Protein AF-A0A5R9C6X9-F1 (afdb_monomer)

InterPro domains:
  IPR04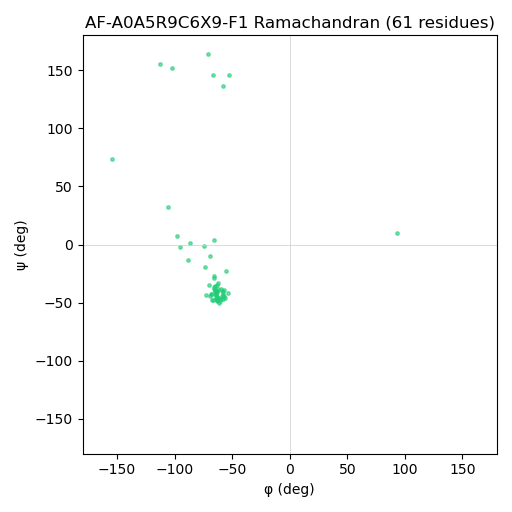9242 Domain of unknown function DUF6877 [PF21793] (16-51)

Solvent-accessible surface area (backbone atoms only — not comparable to full-atom values): 3679 Å² total; per-residue (Å²): 131,77,75,34,51,79,61,38,60,69,72,56,24,52,52,53,52,52,52,47,53,48,54,52,50,54,37,44,75,73,70,48,59,84,86,35,71,68,49,55,48,51,55,52,48,48,42,51,53,23,52,52,48,50,52,50,64,68,60,72,79,75,131

Structure (mmCIF, N/CA/C/O backbone):
data_AF-A0A5R9C6X9-F1
#
_entry.id   AF-A0A5R9C6X9-F1
#
loop_
_atom_site.group_PDB
_atom_site.id
_atom_site.type_symbol
_atom_site.label_atom_id
_atom_site.label_alt_id
_atom_site.label_comp_id
_atom_site.label_asym_id
_atom_site.label_entity_id
_atom_site.label_seq_id
_atom_site.pdbx_PDB_ins_code
_atom_site.Cartn_x
_atom_site.Cartn_y
_atom_site.Cartn_z
_atom_site.occupancy
_atom_site.B_iso_or_equiv
_atom_site.auth_seq_id
_atom_site.auth_comp_id
_atom_site.auth_asym_id
_atom_site.auth_atom_id
_atom_site.pdbx_PDB_model_num
ATOM 1 N N . MET A 1 1 ? 8.249 7.831 7.239 1.00 47.22 1 MET A N 1
ATOM 2 C CA . MET A 1 1 ? 7.231 6.787 7.003 1.00 47.22 1 MET A CA 1
ATOM 3 C C . MET A 1 1 ? 5.889 7.302 7.491 1.00 47.22 1 MET A C 1
ATOM 5 O O . MET A 1 1 ? 5.848 7.883 8.569 1.00 47.22 1 MET A O 1
ATOM 9 N N . SER A 1 2 ? 4.842 7.177 6.677 1.00 52.47 2 SER A N 1
ATOM 10 C CA . SER A 1 2 ? 3.514 7.741 6.944 1.00 52.47 2 SER A CA 1
ATOM 11 C C . SER A 1 2 ? 2.910 7.242 8.259 1.00 52.47 2 SER A C 1
ATOM 13 O O . SER A 1 2 ? 2.904 6.048 8.542 1.00 52.47 2 SER A O 1
ATOM 15 N N . THR A 1 3 ? 2.318 8.158 9.025 1.00 69.38 3 THR A N 1
ATOM 16 C CA . THR A 1 3 ? 1.647 7.938 10.324 1.00 69.38 3 THR A CA 1
ATOM 17 C C . THR A 1 3 ? 0.372 7.080 10.228 1.00 69.38 3 THR A C 1
ATOM 19 O O . THR A 1 3 ? -0.330 6.898 11.218 1.00 69.38 3 THR A O 1
ATOM 22 N N . ALA A 1 4 ? 0.039 6.568 9.039 1.00 74.06 4 ALA A N 1
ATOM 23 C CA . ALA A 1 4 ? -1.179 5.812 8.763 1.00 74.06 4 ALA A CA 1
ATOM 24 C C . ALA A 1 4 ? -1.230 4.465 9.497 1.00 74.06 4 ALA A C 1
ATOM 26 O O . ALA A 1 4 ? -2.283 4.092 10.002 1.00 74.06 4 ALA A O 1
ATOM 27 N N . LEU A 1 5 ? -0.095 3.766 9.614 1.00 78.31 5 LEU A N 1
ATOM 28 C CA . LEU A 1 5 ? -0.038 2.471 10.303 1.00 78.31 5 LEU A CA 1
ATOM 29 C C . LEU A 1 5 ? -0.328 2.592 11.806 1.00 78.31 5 LEU A C 1
ATOM 31 O O . LEU A 1 5 ? -0.913 1.684 12.379 1.00 78.31 5 LEU A O 1
ATOM 35 N N . ASN A 1 6 ? -0.026 3.741 12.421 1.00 82.50 6 ASN A N 1
ATOM 36 C CA . ASN A 1 6 ? -0.283 3.992 13.847 1.00 82.50 6 ASN A CA 1
ATOM 37 C C . ASN A 1 6 ? -1.779 4.106 14.189 1.00 82.50 6 ASN A C 1
ATOM 39 O O . ASN A 1 6 ? -2.136 4.200 15.359 1.00 82.50 6 ASN A O 1
ATOM 43 N N . LYS A 1 7 ? -2.648 4.172 13.176 1.00 80.94 7 LYS A N 1
ATOM 44 C CA . LYS A 1 7 ? -4.108 4.246 13.328 1.00 80.94 7 LYS A CA 1
ATOM 45 C C . LYS A 1 7 ? -4.779 2.874 13.240 1.00 80.94 7 LYS A C 1
ATOM 47 O O . LYS A 1 7 ? -5.999 2.790 13.312 1.00 80.94 7 LYS A O 1
ATOM 52 N N . LEU A 1 8 ? -4.000 1.822 12.998 1.00 85.56 8 LEU A N 1
ATOM 53 C CA . LEU A 1 8 ? -4.478 0.454 12.876 1.00 85.56 8 LEU A CA 1
ATOM 54 C C . LEU A 1 8 ? -4.182 -0.310 14.175 1.00 85.56 8 LEU A C 1
ATOM 56 O O . LEU A 1 8 ? -3.191 -0.000 14.837 1.00 85.56 8 LEU A O 1
ATOM 60 N N . PRO A 1 9 ? -4.988 -1.330 14.519 1.00 89.44 9 PRO A N 1
ATOM 61 C CA . PRO A 1 9 ? -4.614 -2.303 15.543 1.00 89.44 9 PRO A CA 1
ATOM 62 C C . PRO A 1 9 ? -3.240 -2.908 15.237 1.00 89.44 9 PRO A C 1
ATOM 64 O O . PRO A 1 9 ? -2.915 -3.106 14.064 1.00 89.44 9 PRO A O 1
ATOM 67 N N . ASP A 1 10 ? -2.453 -3.231 16.266 1.00 88.81 10 ASP A N 1
ATOM 68 C CA . ASP A 1 10 ? -1.065 -3.689 16.100 1.00 88.81 10 ASP A CA 1
ATOM 69 C C . ASP A 1 10 ? -0.941 -4.884 15.138 1.00 88.81 10 ASP A C 1
ATOM 71 O O . ASP A 1 10 ? -0.068 -4.901 14.271 1.00 88.81 10 ASP A O 1
ATOM 75 N N . ASP A 1 11 ? -1.847 -5.863 15.222 1.00 90.06 11 ASP A N 1
ATOM 76 C CA . ASP A 1 11 ? -1.840 -7.040 14.345 1.00 90.06 11 ASP A CA 1
ATOM 77 C C . ASP A 1 11 ? -2.090 -6.672 12.873 1.00 90.06 11 ASP A C 1
ATOM 79 O O . ASP A 1 11 ? -1.440 -7.196 11.960 1.00 90.06 11 ASP A O 1
ATOM 83 N N . VAL A 1 12 ? -2.990 -5.716 12.638 1.00 89.06 12 VAL A N 1
ATOM 84 C CA . VAL A 1 12 ? -3.322 -5.214 11.305 1.00 89.06 12 VAL A CA 1
ATOM 85 C C . VAL A 1 12 ? -2.177 -4.358 10.769 1.00 89.06 12 VAL A C 1
ATOM 87 O O . VAL A 1 12 ? -1.786 -4.521 9.612 1.00 89.06 12 VAL A O 1
ATOM 90 N N . ALA A 1 13 ? -1.606 -3.485 11.601 1.00 89.75 13 ALA A N 1
ATOM 91 C CA . ALA A 1 13 ? -0.478 -2.630 11.253 1.00 89.75 13 ALA A CA 1
ATOM 92 C C . ALA A 1 13 ? 0.744 -3.461 10.838 1.00 89.75 13 ALA A C 1
ATOM 94 O O . ALA A 1 13 ? 1.324 -3.207 9.781 1.00 89.75 13 ALA A O 1
ATOM 95 N N . ILE A 1 14 ? 1.087 -4.498 11.613 1.00 91.88 14 ILE A N 1
ATOM 96 C CA . ILE A 1 14 ? 2.194 -5.418 11.313 1.00 91.88 14 ILE A CA 1
ATOM 97 C C . ILE A 1 14 ? 1.943 -6.146 9.994 1.00 91.88 14 ILE A C 1
ATOM 99 O O . ILE A 1 14 ? 2.836 -6.219 9.149 1.00 91.88 14 ILE A O 1
ATOM 103 N N . LYS A 1 15 ? 0.728 -6.663 9.784 1.00 92.12 15 LYS A N 1
ATOM 104 C CA . LYS A 1 15 ? 0.383 -7.396 8.562 1.00 92.12 15 LYS A CA 1
ATOM 105 C C . LYS A 1 15 ? 0.474 -6.512 7.319 1.00 92.12 15 LYS A C 1
ATOM 107 O O . LYS A 1 15 ? 1.084 -6.915 6.333 1.00 92.12 15 LYS A O 1
ATOM 112 N N . ILE A 1 16 ? -0.121 -5.320 7.364 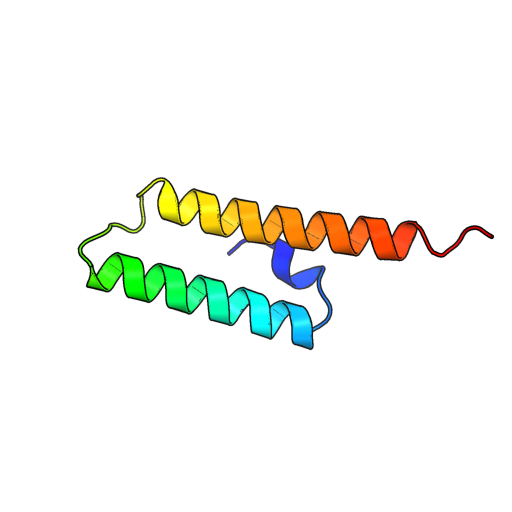1.00 91.44 16 ILE A N 1
ATOM 113 C CA . ILE A 1 16 ? -0.125 -4.378 6.238 1.00 91.44 16 ILE A CA 1
ATOM 114 C C . ILE A 1 16 ? 1.279 -3.825 5.986 1.00 91.44 16 ILE A C 1
ATOM 116 O O . ILE A 1 16 ? 1.708 -3.770 4.837 1.00 91.44 16 ILE A O 1
ATOM 120 N N . GLY A 1 17 ? 2.015 -3.470 7.042 1.00 92.62 17 GLY A N 1
ATOM 121 C CA . GLY A 1 17 ? 3.400 -3.015 6.934 1.00 92.62 17 GLY A CA 1
ATOM 122 C C . GLY A 1 17 ? 4.301 -4.068 6.286 1.00 92.62 17 GLY A C 1
ATOM 123 O O . GLY A 1 17 ? 5.042 -3.748 5.364 1.00 92.62 17 GLY A O 1
ATOM 124 N N . THR A 1 18 ? 4.168 -5.332 6.698 1.00 93.88 18 THR A N 1
ATOM 125 C CA . THR A 1 18 ? 4.928 -6.459 6.128 1.00 93.88 18 THR A CA 1
ATOM 126 C C . THR A 1 18 ? 4.576 -6.717 4.659 1.00 93.88 18 THR A C 1
ATOM 128 O O . THR A 1 18 ? 5.462 -6.997 3.855 1.00 93.88 18 THR A O 1
ATOM 131 N N . ASP A 1 19 ? 3.295 -6.623 4.284 1.00 94.25 19 ASP A N 1
ATOM 132 C CA . ASP A 1 19 ? 2.863 -6.782 2.886 1.00 94.25 19 ASP A CA 1
ATOM 133 C C . ASP A 1 19 ? 3.456 -5.690 1.988 1.00 94.25 19 ASP A C 1
ATOM 135 O O . ASP A 1 19 ? 4.017 -5.986 0.933 1.00 94.25 19 ASP A O 1
ATOM 139 N N . ILE A 1 20 ? 3.393 -4.435 2.437 1.00 93.50 20 ILE A N 1
ATOM 140 C CA . ILE A 1 20 ? 3.947 -3.294 1.706 1.00 9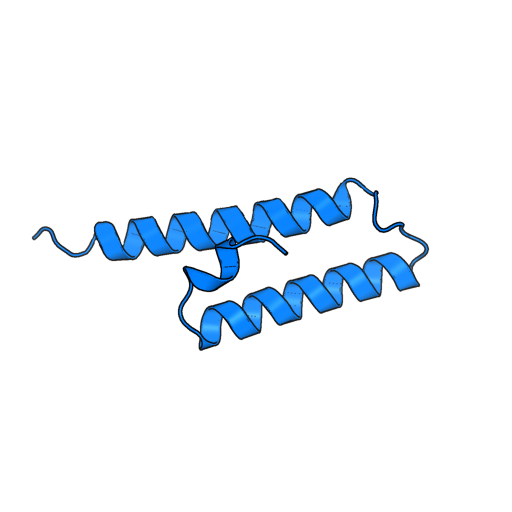3.50 20 ILE A CA 1
ATOM 141 C C . ILE A 1 20 ? 5.464 -3.425 1.571 1.00 93.50 20 ILE A C 1
ATOM 143 O O . ILE A 1 20 ? 5.981 -3.281 0.465 1.00 93.50 20 ILE A O 1
ATOM 147 N N . ASP A 1 21 ? 6.168 -3.740 2.658 1.00 93.50 21 ASP A N 1
ATOM 148 C CA . ASP A 1 21 ? 7.622 -3.927 2.653 1.00 93.50 21 ASP A CA 1
ATOM 149 C C . ASP A 1 21 ? 8.053 -5.013 1.657 1.00 93.50 21 ASP A C 1
ATOM 151 O O . ASP A 1 21 ? 8.943 -4.801 0.826 1.00 93.50 21 ASP A O 1
ATOM 155 N N . LYS A 1 22 ? 7.335 -6.141 1.645 1.00 95.56 22 LYS A N 1
ATOM 156 C CA . LYS A 1 22 ? 7.568 -7.217 0.682 1.00 95.56 22 LYS A CA 1
ATOM 157 C C . LYS A 1 22 ? 7.314 -6.765 -0.754 1.00 95.56 22 LYS A C 1
ATOM 159 O O . LYS A 1 22 ? 8.126 -7.036 -1.631 1.00 95.56 22 LYS A O 1
ATOM 164 N N . ARG A 1 23 ? 6.215 -6.054 -1.007 1.00 94.19 23 ARG A N 1
ATOM 165 C CA . ARG A 1 23 ? 5.856 -5.560 -2.347 1.00 94.19 23 ARG A CA 1
ATOM 166 C C . ARG A 1 23 ? 6.848 -4.538 -2.883 1.00 94.19 23 ARG A C 1
ATOM 168 O O . ARG A 1 23 ? 7.092 -4.524 -4.087 1.00 94.19 23 ARG A O 1
ATOM 175 N N . ILE A 1 24 ? 7.396 -3.692 -2.016 1.00 94.31 24 ILE A N 1
ATOM 176 C CA . ILE A 1 24 ? 8.472 -2.760 -2.363 1.00 94.31 24 ILE A CA 1
ATOM 177 C C . ILE A 1 24 ? 9.746 -3.549 -2.665 1.00 94.31 24 ILE A C 1
ATOM 179 O O . ILE A 1 24 ? 10.342 -3.350 -3.719 1.00 94.31 24 ILE A O 1
ATOM 183 N N . SER A 1 25 ? 10.121 -4.496 -1.806 1.00 94.94 25 SER A N 1
ATOM 184 C CA . SER A 1 25 ? 11.304 -5.339 -2.011 1.00 94.94 25 SER A CA 1
ATOM 185 C C . SER A 1 25 ? 11.242 -6.113 -3.332 1.00 94.94 25 SER A C 1
ATOM 187 O O . SER A 1 25 ? 12.190 -6.071 -4.114 1.00 94.94 25 SER A O 1
ATOM 189 N N . ASP A 1 26 ? 10.105 -6.746 -3.630 1.00 96.00 26 ASP A N 1
ATOM 190 C CA . ASP A 1 26 ? 9.880 -7.466 -4.886 1.00 96.00 26 ASP A CA 1
ATOM 191 C C . ASP A 1 26 ? 9.961 -6.521 -6.099 1.00 96.00 26 ASP A C 1
ATOM 193 O O . ASP A 1 26 ? 10.522 -6.883 -7.135 1.00 96.00 26 ASP A O 1
ATOM 197 N N . TRP A 1 27 ? 9.454 -5.289 -5.969 1.00 95.38 27 TRP A N 1
ATOM 198 C CA . TRP A 1 27 ? 9.539 -4.270 -7.019 1.00 95.38 27 TRP A CA 1
ATOM 199 C C . TRP A 1 27 ? 10.984 -3.862 -7.312 1.00 95.38 27 TRP A C 1
ATOM 201 O O . TRP A 1 27 ? 11.390 -3.832 -8.474 1.00 95.38 27 TRP A O 1
ATOM 211 N N . ILE A 1 28 ? 11.779 -3.611 -6.271 1.00 95.50 28 ILE A N 1
ATOM 212 C CA . ILE A 1 28 ? 13.198 -3.264 -6.413 1.00 95.50 28 ILE A CA 1
ATOM 213 C C . ILE A 1 28 ? 13.988 -4.429 -7.022 1.00 95.50 28 ILE A C 1
ATOM 215 O O . ILE A 1 28 ? 14.777 -4.225 -7.945 1.00 95.50 28 ILE A O 1
ATOM 219 N N . VAL A 1 29 ? 13.742 -5.666 -6.576 1.00 96.56 29 VAL A N 1
ATOM 220 C CA . VAL A 1 29 ? 14.393 -6.868 -7.130 1.00 96.56 29 VAL A CA 1
ATOM 221 C C . VAL A 1 29 ? 14.051 -7.070 -8.611 1.00 96.56 29 VAL A C 1
ATOM 223 O O . VAL A 1 29 ? 14.902 -7.515 -9.380 1.00 96.56 29 VAL A O 1
ATOM 226 N N . ALA A 1 30 ? 12.844 -6.696 -9.041 1.00 95.81 30 ALA A N 1
ATOM 227 C CA . ALA A 1 30 ? 12.431 -6.734 -10.444 1.00 95.81 30 ALA A CA 1
ATOM 228 C C . ALA A 1 30 ? 13.042 -5.610 -11.313 1.00 95.81 30 ALA A C 1
ATOM 230 O O . ALA A 1 30 ? 12.798 -5.574 -12.520 1.00 95.81 30 ALA A O 1
ATOM 231 N N . GLY A 1 31 ? 13.840 -4.707 -10.729 1.00 95.44 31 GLY A N 1
ATOM 232 C CA . GLY A 1 31 ? 14.466 -3.572 -11.416 1.00 95.44 31 GLY A CA 1
ATOM 233 C C . GLY A 1 31 ? 13.660 -2.271 -11.359 1.00 95.44 31 GLY A C 1
ATOM 234 O O . GLY A 1 31 ? 13.997 -1.315 -12.062 1.00 95.44 31 GLY A O 1
ATOM 235 N N . GLY A 1 32 ? 12.605 -2.229 -10.544 1.00 93.56 32 GLY A N 1
ATOM 236 C CA . GLY A 1 32 ? 11.867 -1.015 -10.221 1.00 93.56 32 GLY A CA 1
ATOM 237 C C . GLY A 1 32 ? 12.661 -0.064 -9.324 1.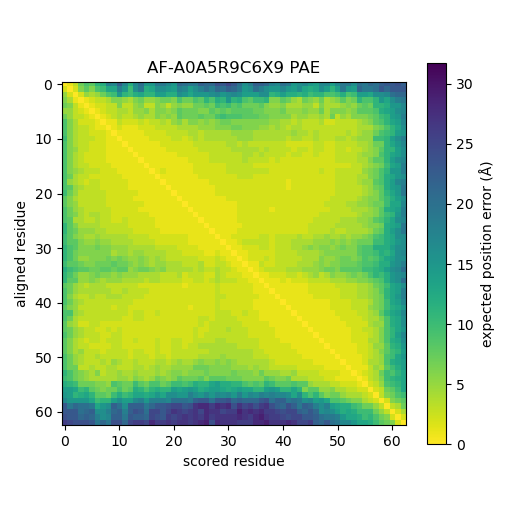00 93.56 32 GLY A C 1
ATOM 238 O O . GLY A 1 32 ? 13.664 -0.439 -8.714 1.00 93.56 32 GLY A O 1
ATOM 239 N N . LYS A 1 33 ? 12.219 1.191 -9.248 1.00 92.44 33 LYS A N 1
ATOM 240 C CA . LYS A 1 33 ? 12.851 2.255 -8.456 1.00 92.44 33 LYS A CA 1
ATOM 241 C C . LYS A 1 33 ? 11.968 2.700 -7.299 1.00 92.44 33 LYS A C 1
ATOM 243 O O . LYS A 1 33 ? 10.745 2.599 -7.354 1.00 92.44 33 LYS A O 1
ATOM 248 N N . GLU A 1 34 ? 12.603 3.253 -6.272 1.00 86.31 34 GLU A N 1
ATOM 249 C CA . GLU A 1 34 ? 11.926 3.796 -5.088 1.00 86.31 34 GLU A CA 1
ATOM 250 C C . GLU A 1 34 ? 11.051 5.021 -5.413 1.00 86.31 34 GLU A C 1
ATOM 252 O O . GLU A 1 34 ? 10.038 5.257 -4.759 1.00 86.31 34 GLU A O 1
ATOM 257 N N . ASP A 1 35 ? 11.398 5.768 -6.462 1.00 89.06 35 ASP A N 1
ATOM 258 C CA . ASP A 1 35 ? 10.633 6.926 -6.941 1.00 89.06 35 ASP A CA 1
ATOM 259 C C . ASP A 1 35 ? 9.520 6.557 -7.935 1.00 89.06 35 ASP A C 1
ATOM 261 O O . ASP A 1 35 ? 8.828 7.436 -8.460 1.00 89.06 35 ASP A O 1
ATOM 265 N N . ASP A 1 36 ? 9.337 5.267 -8.233 1.00 93.25 36 ASP A N 1
ATOM 266 C CA . ASP A 1 36 ? 8.280 4.851 -9.144 1.00 93.25 36 ASP A CA 1
ATOM 267 C C . ASP A 1 36 ? 6.905 5.113 -8.528 1.00 93.25 36 ASP A C 1
ATOM 269 O O . ASP A 1 36 ? 6.660 4.909 -7.335 1.00 93.25 36 ASP A O 1
ATOM 273 N N . GLY A 1 37 ? 5.943 5.468 -9.385 1.00 93.56 37 GLY A N 1
ATOM 274 C CA . GLY A 1 37 ? 4.555 5.676 -8.967 1.00 93.56 37 GLY A CA 1
ATOM 275 C C . GLY A 1 37 ? 3.947 4.465 -8.244 1.00 93.56 37 GLY A C 1
ATOM 276 O O . GLY A 1 37 ? 3.025 4.627 -7.449 1.00 93.56 37 GLY A O 1
ATOM 277 N N . TYR A 1 38 ? 4.492 3.263 -8.457 1.00 92.88 38 TYR A N 1
ATOM 278 C CA . TYR A 1 38 ? 4.115 2.061 -7.717 1.00 92.88 38 TYR A CA 1
ATOM 279 C C . TYR A 1 38 ? 4.336 2.192 -6.200 1.00 92.88 38 TYR A C 1
ATOM 281 O O . TYR A 1 38 ? 3.476 1.774 -5.423 1.00 92.88 38 TYR A O 1
ATOM 289 N N . ILE A 1 39 ? 5.435 2.816 -5.768 1.00 91.19 39 ILE A N 1
ATOM 290 C CA . ILE A 1 39 ? 5.756 3.025 -4.348 1.00 91.19 39 ILE A CA 1
ATOM 291 C C . ILE A 1 39 ? 4.767 4.005 -3.721 1.00 91.19 39 ILE A C 1
ATOM 293 O O . ILE A 1 39 ? 4.219 3.745 -2.648 1.00 91.19 39 ILE A O 1
ATOM 297 N N . VAL A 1 40 ? 4.438 5.079 -4.444 1.00 91.69 40 VAL A N 1
ATOM 298 C CA . VAL A 1 40 ? 3.397 6.038 -4.041 1.00 91.69 40 VAL A CA 1
ATOM 299 C C . VAL A 1 40 ? 2.048 5.335 -3.867 1.00 91.69 40 VAL A C 1
ATOM 301 O O . VAL A 1 40 ? 1.342 5.587 -2.890 1.00 91.69 40 VAL A O 1
ATOM 304 N N . GLN A 1 41 ? 1.699 4.399 -4.755 1.00 94.38 41 GLN A N 1
ATOM 305 C CA . GLN A 1 41 ? 0.467 3.620 -4.615 1.00 94.38 41 GLN A CA 1
ATOM 306 C C . GLN A 1 41 ? 0.447 2.741 -3.357 1.00 94.38 41 GLN A C 1
ATOM 308 O O . GLN A 1 41 ? -0.618 2.608 -2.751 1.00 94.38 41 GLN A O 1
ATOM 313 N N . GLN A 1 42 ? 1.585 2.188 -2.918 1.00 93.88 42 GLN A N 1
ATOM 314 C CA . GLN A 1 42 ? 1.638 1.424 -1.663 1.00 93.88 42 GLN A CA 1
ATOM 315 C C . GLN A 1 42 ? 1.365 2.310 -0.439 1.00 93.88 42 GLN A C 1
ATOM 317 O O . GLN A 1 42 ? 0.667 1.892 0.487 1.00 93.88 42 GLN A O 1
ATOM 322 N N . VAL A 1 43 ? 1.845 3.558 -0.454 1.00 90.31 43 VAL A N 1
ATOM 323 C CA . VAL A 1 43 ? 1.571 4.534 0.613 1.00 90.31 43 VAL A CA 1
ATOM 324 C C . VAL A 1 43 ? 0.090 4.921 0.638 1.00 90.31 43 VAL A C 1
ATOM 326 O O . VAL A 1 43 ? -0.539 4.858 1.695 1.00 90.31 43 VAL A O 1
ATOM 329 N N . ILE A 1 44 ? -0.495 5.239 -0.522 1.00 92.56 44 ILE A N 1
ATOM 330 C CA . ILE A 1 44 ? -1.925 5.580 -0.644 1.00 92.56 44 ILE A CA 1
ATOM 331 C C . ILE A 1 44 ? -2.809 4.416 -0.175 1.00 92.56 44 ILE A C 1
ATOM 333 O O . ILE A 1 44 ? -3.842 4.626 0.469 1.00 92.56 44 ILE A O 1
ATOM 337 N N . TYR A 1 45 ? -2.412 3.179 -0.480 1.00 92.62 45 TYR A N 1
ATOM 338 C CA . TYR A 1 45 ? -3.104 1.990 0.004 1.00 92.62 45 TYR A CA 1
ATOM 339 C C . TYR A 1 45 ? -3.105 1.923 1.538 1.00 92.62 45 TYR A C 1
ATOM 341 O O . TYR A 1 45 ? -4.176 1.773 2.131 1.00 92.62 45 TYR A O 1
ATOM 349 N N . ALA A 1 46 ? -1.951 2.114 2.190 1.00 90.38 46 ALA A N 1
ATOM 350 C CA . ALA A 1 46 ? -1.860 2.131 3.652 1.00 90.38 46 ALA A CA 1
ATOM 351 C C . ALA A 1 46 ? -2.769 3.201 4.282 1.00 90.38 46 ALA A C 1
ATOM 353 O O . A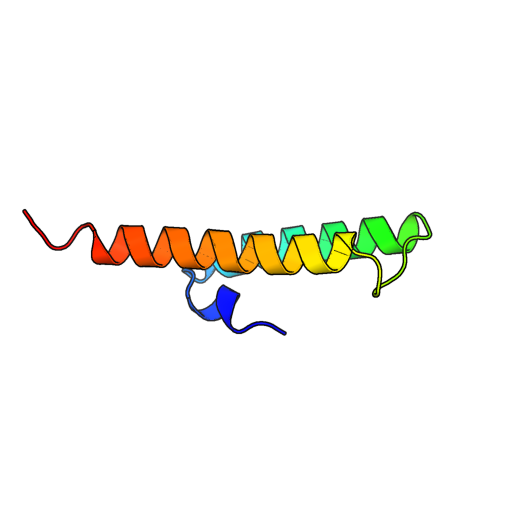LA A 1 46 ? -3.485 2.927 5.247 1.00 90.38 46 ALA A O 1
ATOM 354 N N . GLU A 1 47 ? -2.785 4.406 3.708 1.00 91.44 47 GLU A N 1
ATOM 355 C CA . GLU A 1 47 ? -3.643 5.510 4.155 1.00 91.44 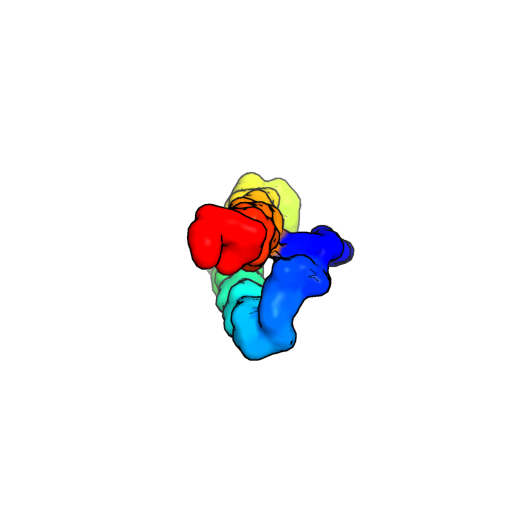47 GLU A CA 1
ATOM 356 C C . GLU A 1 47 ? -5.131 5.201 3.976 1.00 91.44 47 GLU A C 1
ATOM 358 O O . GLU A 1 47 ? -5.940 5.473 4.864 1.00 91.44 47 GLU A O 1
ATOM 363 N N . SER A 1 48 ? -5.500 4.587 2.853 1.00 91.81 48 SER A N 1
ATOM 364 C CA . SER A 1 48 ? -6.882 4.197 2.569 1.00 91.81 48 SER A CA 1
ATOM 365 C C . SER A 1 48 ? -7.383 3.147 3.560 1.00 91.81 48 SER A C 1
ATOM 367 O O . SER A 1 48 ? -8.493 3.275 4.079 1.00 91.81 48 SER A O 1
ATOM 369 N N . VAL A 1 49 ? -6.560 2.143 3.877 1.00 89.69 49 VAL A N 1
ATOM 370 C CA . VAL A 1 49 ? -6.892 1.118 4.877 1.00 89.69 49 VAL A CA 1
ATOM 371 C C . VAL A 1 49 ? -7.058 1.751 6.258 1.00 89.69 49 VAL A C 1
ATOM 373 O O . VAL A 1 49 ? -8.081 1.521 6.903 1.00 89.69 49 VAL A O 1
ATOM 376 N N . ALA A 1 50 ? -6.121 2.604 6.681 1.00 89.00 50 ALA A N 1
ATOM 377 C CA . ALA A 1 50 ? -6.208 3.329 7.950 1.00 89.00 50 ALA 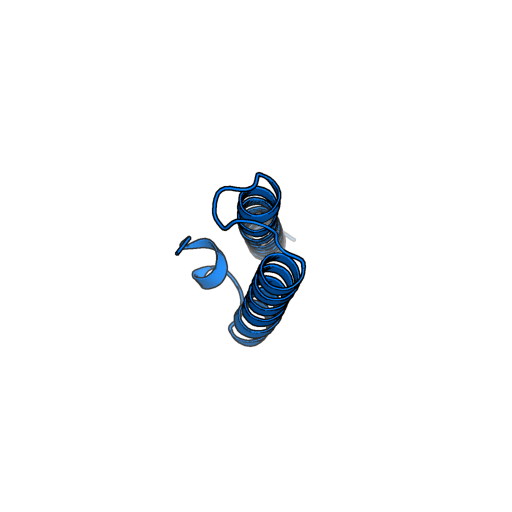A CA 1
ATOM 378 C C . ALA A 1 50 ? -7.496 4.161 8.060 1.00 89.00 50 ALA A C 1
ATOM 380 O O . ALA A 1 50 ? -8.212 4.076 9.056 1.00 89.00 50 ALA A O 1
ATOM 381 N N . ASN A 1 51 ? -7.850 4.897 7.004 1.00 89.88 51 ASN A N 1
ATOM 382 C CA . ASN A 1 51 ? -9.075 5.694 6.972 1.00 89.88 51 ASN A CA 1
ATOM 383 C C . ASN A 1 51 ? -10.342 4.827 7.065 1.00 89.88 51 ASN A C 1
ATOM 385 O O . ASN A 1 51 ? -11.290 5.199 7.756 1.00 89.88 51 ASN A O 1
ATOM 389 N N . VAL A 1 52 ? -10.382 3.670 6.394 1.00 88.88 52 VAL A N 1
ATOM 390 C CA . VAL A 1 52 ? -11.521 2.738 6.484 1.00 88.88 52 VAL A CA 1
ATOM 391 C C . VAL A 1 52 ? -11.667 2.185 7.902 1.00 88.88 52 VAL A C 1
ATOM 393 O O . VAL A 1 52 ? -12.790 2.109 8.403 1.00 88.88 52 VAL A O 1
ATOM 396 N N . TYR A 1 53 ? -10.560 1.835 8.559 1.00 86.12 53 TYR A N 1
ATOM 397 C CA . TYR A 1 53 ? -10.569 1.385 9.952 1.00 86.12 53 TYR A CA 1
ATOM 398 C C . TYR A 1 53 ? -11.091 2.472 10.895 1.00 86.12 53 TYR A C 1
ATOM 400 O O . TYR A 1 53 ? -12.056 2.225 11.616 1.00 86.12 53 TYR A O 1
ATOM 408 N N . GLU A 1 54 ? -10.568 3.698 10.802 1.00 83.69 54 GLU A N 1
ATOM 409 C CA . GLU A 1 54 ? -11.048 4.823 11.616 1.00 83.69 54 GLU A CA 1
ATOM 410 C C . GLU A 1 54 ? -12.552 5.082 11.441 1.00 83.69 54 GLU A C 1
ATOM 412 O O . GLU A 1 54 ? -13.258 5.417 12.394 1.00 83.69 54 GLU A O 1
ATOM 417 N N . ARG A 1 55 ? -13.064 4.952 10.212 1.00 83.12 55 ARG A N 1
ATOM 418 C CA . ARG A 1 55 ? -14.491 5.141 9.909 1.00 83.12 55 ARG A CA 1
ATOM 419 C C . ARG A 1 55 ? -15.351 4.023 10.488 1.00 83.12 55 ARG A C 1
ATOM 421 O O . ARG A 1 55 ? -16.471 4.306 10.901 1.00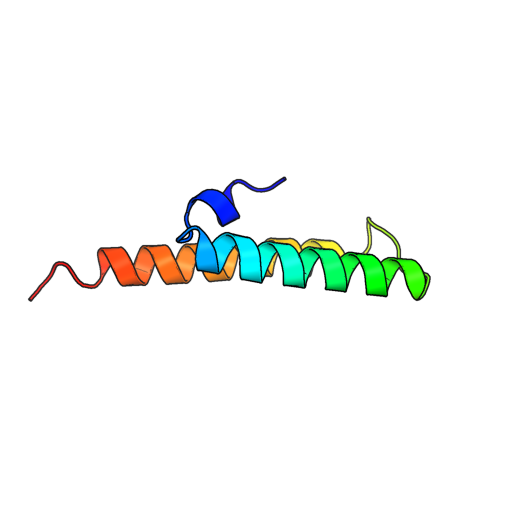 83.12 55 ARG A O 1
ATOM 428 N N . LYS A 1 56 ? -14.850 2.785 10.530 1.00 77.75 56 LYS A N 1
ATOM 429 C CA . LYS A 1 56 ? -15.549 1.662 11.167 1.00 77.75 56 LYS A CA 1
ATOM 430 C C . LYS A 1 56 ? -15.607 1.819 12.682 1.00 77.75 56 LYS A C 1
ATOM 432 O O . LYS A 1 56 ? -16.683 1.662 13.244 1.00 77.75 56 LYS A O 1
ATOM 437 N N . GLU A 1 57 ? -14.507 2.204 13.327 1.00 67.62 57 GLU A N 1
ATOM 438 C CA . GLU A 1 57 ? -14.501 2.433 14.779 1.00 67.62 57 GLU A CA 1
ATOM 439 C C . GLU A 1 57 ? -15.433 3.581 15.184 1.00 67.62 57 GLU A C 1
ATOM 441 O O . GLU A 1 57 ? -16.200 3.461 16.136 1.00 67.62 57 GLU A O 1
ATOM 446 N N . LYS A 1 58 ? -15.449 4.673 14.410 1.00 61.81 58 LYS A N 1
ATOM 447 C CA . LYS A 1 58 ? -16.360 5.808 14.642 1.00 61.81 58 LYS A CA 1
ATOM 448 C C . LYS A 1 58 ? -17.814 5.513 14.245 1.00 61.81 58 LYS A C 1
ATOM 450 O O . LYS A 1 58 ? -18.712 6.218 14.693 1.00 61.81 58 LYS A O 1
ATOM 455 N N . GLY A 1 59 ? -18.046 4.501 13.408 1.00 56.69 59 GLY A N 1
ATOM 456 C CA . GLY A 1 59 ? -19.365 4.102 12.913 1.00 56.69 59 GLY A CA 1
ATOM 457 C C . GLY A 1 59 ? -20.111 3.096 13.795 1.00 56.69 59 GLY A C 1
ATOM 458 O O . GLY A 1 59 ? -21.305 2.919 13.595 1.00 56.69 59 GLY A O 1
ATOM 459 N N . CYS A 1 60 ? -19.449 2.462 14.770 1.00 50.47 60 CYS A N 1
ATOM 460 C CA . CYS A 1 60 ? -20.072 1.494 15.687 1.00 50.47 60 CYS A CA 1
ATOM 461 C C . CYS A 1 60 ? -20.486 2.079 17.053 1.00 50.47 60 CYS A C 1
ATOM 463 O O . CYS A 1 60 ? -20.898 1.318 17.920 1.00 50.47 60 CYS A O 1
ATOM 465 N N . ASN A 1 61 ? -20.405 3.399 17.262 1.00 50.88 61 ASN A N 1
ATOM 466 C CA . ASN A 1 61 ? -20.807 4.042 18.525 1.00 50.88 61 ASN A CA 1
ATOM 467 C C . ASN A 1 61 ? -22.141 4.808 18.424 1.00 50.88 61 ASN A C 1
ATOM 469 O O . ASN A 1 61 ? -22.314 5.848 19.059 1.00 50.88 61 ASN A O 1
ATOM 473 N N . GLY A 1 62 ? -23.060 4.326 17.588 1.00 53.44 62 GLY A N 1
ATOM 474 C CA . GLY A 1 62 ? -24.365 4.946 17.381 1.00 53.44 62 GLY A CA 1
ATOM 475 C C . GLY A 1 62 ? -25.413 3.945 16.920 1.00 53.44 62 GLY A C 1
ATOM 476 O O . GLY A 1 62 ? -25.767 3.967 15.751 1.00 53.44 62 GLY A O 1
ATOM 477 N N . ASP A 1 63 ? -25.861 3.094 17.841 1.00 37.50 63 ASP A N 1
ATOM 478 C CA . ASP A 1 63 ? -27.235 2.577 17.959 1.00 37.50 63 ASP A CA 1
ATOM 479 C C . ASP A 1 63 ? -27.440 2.069 19.398 1.00 37.50 63 ASP A C 1
ATOM 481 O O . ASP A 1 63 ? -26.660 1.192 19.839 1.00 37.50 63 ASP A O 1
#

Foldseek 3Di:
DDCL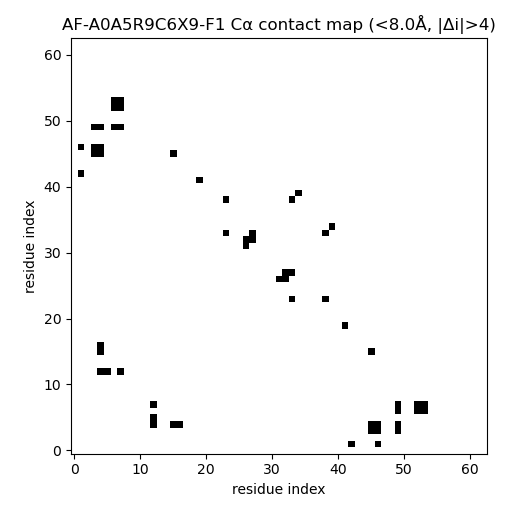LVLDDPVVSVVLVVVLVVVVVVCVVVVHDCPDVVNVVSVVVSNVVSVVSVCVVVVPPDD

Sequence (63 aa):
MSTALNKLPDDVAIKIGTDIDKRISDWIVAGGKEDDGYIVQQVIYAESVANVYERKEKGCNGD

Organism: NCBI:txid191770

Secondary structure (DSSP, 8-state):
--TTGGGS-HHHHHHHHHHHHHHHHHHHHTT--TTSHHHHHHHHHHHHHHHHHHHHHHHSS--

pLDDT: mean 84.8, std 14.28, range [37.5, 96.56]

Mean predicted aligned error: 6.05 Å

Radius of gyration: 13.91 Å; Cα contacts (8 Å, |Δi|>4): 29; chains: 1; bounding box: 42×15×30 Å